Protein AF-A0A2S2NX20-F1 (afdb_monomer)

pLDDT: mean 86.61, std 16.94, range [36.78, 98.12]

Nearest PDB structures (foldseek):
  3sog-assembly1_A-2  TM=3.105E-01  e=3.212E+00  Homo sapiens
  3ok8-assembly1_B  TM=2.498E-01  e=6.728E+00  Mus musculus
  5f4y-assembly1_A  TM=2.126E-01  e=7.883E+00  Homo sapiens

Structure (mmCIF, N/CA/C/O backbone):
data_AF-A0A2S2NX20-F1
#
_entry.id   AF-A0A2S2NX20-F1
#
loop_
_atom_site.group_PDB
_atom_site.id
_atom_site.type_symbol
_atom_site.label_atom_id
_atom_site.label_alt_id
_atom_site.label_comp_id
_atom_site.label_asym_id
_atom_site.label_entity_id
_atom_site.label_seq_id
_atom_site.pdbx_PDB_ins_code
_atom_site.Cartn_x
_atom_site.Cartn_y
_atom_site.Cartn_z
_atom_site.occupancy
_atom_site.B_iso_or_equiv
_atom_site.auth_seq_id
_atom_site.auth_comp_id
_atom_site.auth_asym_id
_atom_site.auth_atom_id
_atom_site.pdbx_PDB_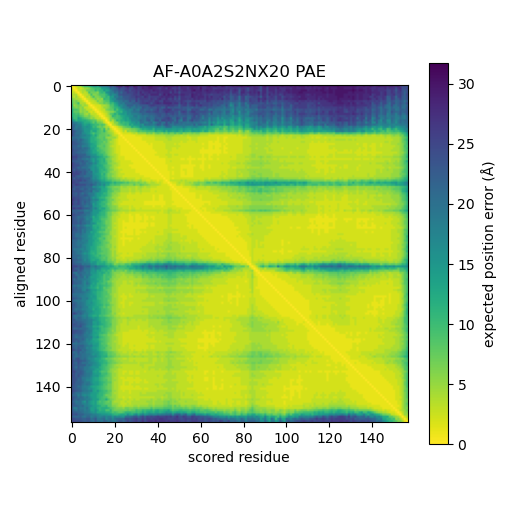model_num
ATOM 1 N N . GLU A 1 1 ? -17.688 37.372 12.657 1.00 46.62 1 GLU A N 1
ATOM 2 C CA . GLU A 1 1 ? -17.391 37.450 11.206 1.00 46.62 1 GLU A CA 1
ATOM 3 C C . GLU A 1 1 ? -16.209 36.582 10.761 1.00 46.62 1 GLU A C 1
ATOM 5 O O . GLU A 1 1 ? -16.458 35.634 10.033 1.00 46.62 1 GLU A O 1
ATOM 10 N N . PHE A 1 2 ? -14.955 36.806 11.189 1.00 36.88 2 PHE A N 1
ATOM 11 C CA . PHE A 1 2 ? -13.828 35.930 10.783 1.00 36.88 2 PHE A CA 1
ATOM 12 C C . PHE A 1 2 ? -13.916 34.506 11.366 1.00 36.88 2 PHE A C 1
ATOM 14 O O . PHE A 1 2 ? -13.691 33.536 10.648 1.00 36.88 2 PHE A O 1
ATOM 21 N N . CYS A 1 3 ? -14.296 34.368 12.643 1.00 36.78 3 CYS A N 1
ATOM 22 C CA . CYS A 1 3 ? -14.488 33.057 13.276 1.00 36.78 3 CYS A CA 1
ATOM 23 C C . CYS A 1 3 ? -15.667 32.287 12.664 1.00 36.78 3 CYS A C 1
ATOM 25 O O . CYS A 1 3 ? -15.536 31.099 12.404 1.00 36.78 3 CYS A O 1
ATOM 27 N N . ASP A 1 4 ? -16.769 32.972 12.340 1.00 42.22 4 ASP A N 1
ATOM 28 C CA . ASP A 1 4 ? -17.925 32.349 11.681 1.00 42.22 4 ASP A CA 1
ATOM 29 C C . ASP A 1 4 ? -17.578 31.879 10.260 1.00 42.22 4 ASP A C 1
ATOM 31 O O . ASP A 1 4 ? -17.997 30.807 9.835 1.00 42.22 4 ASP A O 1
ATOM 35 N N . PHE A 1 5 ? -16.756 32.642 9.532 1.00 40.97 5 PHE A N 1
ATOM 36 C CA . PHE A 1 5 ? -16.256 32.253 8.212 1.00 40.97 5 PHE A CA 1
ATOM 37 C C . PHE A 1 5 ? -15.285 31.063 8.279 1.00 40.97 5 PHE A C 1
ATOM 39 O O . PHE A 1 5 ? -15.385 30.140 7.467 1.00 40.97 5 PHE A O 1
ATOM 46 N N . ALA A 1 6 ? -14.374 31.057 9.257 1.00 39.97 6 ALA A N 1
ATOM 47 C CA . ALA A 1 6 ? -13.449 29.949 9.485 1.00 39.97 6 ALA A CA 1
ATOM 48 C C . ALA A 1 6 ? -14.191 28.661 9.881 1.00 39.97 6 ALA A C 1
ATOM 50 O O . ALA A 1 6 ? -13.868 27.594 9.362 1.00 39.97 6 ALA A O 1
ATOM 51 N N . ASP A 1 7 ? -15.228 28.760 10.716 1.00 40.75 7 ASP A N 1
ATOM 52 C CA . ASP A 1 7 ? -16.059 27.620 11.116 1.00 40.75 7 ASP A CA 1
ATOM 53 C C . ASP A 1 7 ? -16.902 27.066 9.962 1.00 40.75 7 ASP A C 1
ATOM 55 O O . ASP A 1 7 ? -17.052 25.847 9.841 1.00 40.75 7 ASP A O 1
ATOM 59 N N . VAL A 1 8 ? -17.435 27.930 9.091 1.00 54.62 8 VAL A N 1
ATOM 60 C CA . VAL A 1 8 ? -18.184 27.504 7.897 1.00 54.62 8 VAL A CA 1
ATOM 61 C C . VAL A 1 8 ? -17.257 26.793 6.910 1.00 54.62 8 VAL A C 1
ATOM 63 O O . VAL A 1 8 ? -17.546 25.663 6.519 1.00 54.62 8 VAL A O 1
ATOM 66 N N . GLN A 1 9 ? -16.094 27.372 6.587 1.00 54.72 9 GLN A N 1
ATOM 67 C CA . GLN A 1 9 ? -15.138 26.717 5.689 1.00 54.72 9 GLN A CA 1
ATOM 68 C C . GLN A 1 9 ? -14.568 25.422 6.271 1.00 54.72 9 GLN A C 1
ATOM 70 O O . GLN A 1 9 ? -14.374 24.460 5.531 1.00 54.72 9 GLN A O 1
ATOM 75 N N . TYR A 1 10 ? -14.321 25.359 7.582 1.00 50.69 10 TYR A N 1
ATOM 76 C CA . TYR A 1 10 ? -13.845 24.146 8.245 1.00 50.69 10 TYR A CA 1
ATOM 77 C C . TYR A 1 10 ? -14.904 23.035 8.235 1.00 50.69 10 TYR A C 1
ATOM 79 O O . TYR A 1 10 ? -14.580 21.880 7.948 1.00 50.69 10 TYR A O 1
ATOM 87 N N . LYS A 1 11 ? -16.182 23.373 8.462 1.00 51.28 11 LYS A N 1
ATOM 88 C CA . LYS A 1 11 ? -17.306 22.429 8.331 1.00 51.28 11 LYS A CA 1
ATOM 89 C C . LYS A 1 11 ? -17.469 21.923 6.902 1.00 51.28 11 LYS A C 1
ATOM 91 O O . LYS A 1 11 ? -17.642 20.718 6.721 1.00 51.28 11 LYS A O 1
ATOM 96 N N . ASP A 1 12 ? -17.343 22.792 5.904 1.00 52.41 12 ASP A N 1
ATOM 97 C CA . ASP A 1 12 ? -17.393 22.393 4.496 1.00 52.41 12 ASP A CA 1
ATOM 98 C C . ASP A 1 12 ? -16.217 21.468 4.147 1.00 52.41 12 ASP A C 1
ATOM 100 O O . ASP A 1 12 ? -16.419 20.394 3.572 1.00 52.41 12 ASP A O 1
ATOM 104 N N . LEU A 1 13 ? -14.998 21.798 4.590 1.00 50.72 13 LEU A N 1
ATOM 105 C CA . LEU A 1 13 ? -13.806 20.965 4.393 1.00 50.72 13 LEU A CA 1
ATOM 106 C C . LEU A 1 13 ? -13.953 19.578 5.045 1.00 50.72 13 LEU A C 1
ATOM 108 O O . LEU A 1 13 ? -13.601 18.560 4.441 1.00 50.72 13 LEU A O 1
ATOM 112 N N . LEU A 1 14 ? -14.503 19.525 6.262 1.00 52.75 14 LEU A N 1
ATOM 113 C CA . LEU A 1 14 ? -14.795 18.283 6.980 1.00 52.75 14 LEU A CA 1
ATOM 114 C C . LEU A 1 14 ? -15.920 17.477 6.317 1.00 52.75 14 LEU A C 1
ATOM 116 O O . LEU A 1 14 ? -15.832 16.248 6.254 1.00 52.75 14 LEU A O 1
ATOM 120 N N . SER A 1 15 ? -16.947 18.142 5.779 1.00 52.12 15 SER A N 1
ATOM 121 C CA . SER A 1 15 ? -18.037 17.487 5.045 1.00 52.12 15 SER A CA 1
ATOM 122 C C . SER A 1 15 ? -17.520 16.796 3.776 1.00 52.12 15 SER A C 1
ATOM 124 O O . SER A 1 15 ? -17.866 15.646 3.488 1.00 52.12 15 SER A O 1
ATOM 126 N N . HIS A 1 16 ? -16.585 17.440 3.070 1.00 53.06 16 HIS A N 1
ATOM 127 C CA . HIS A 1 16 ? -15.928 16.870 1.901 1.00 53.06 16 HIS A CA 1
ATOM 128 C C . HIS A 1 16 ? -14.900 15.797 2.261 1.00 53.06 16 HIS A C 1
ATOM 130 O O . HIS A 1 16 ? -14.707 14.875 1.470 1.00 53.06 16 HIS A O 1
ATOM 136 N N . SER A 1 17 ? -14.273 15.863 3.441 1.00 50.72 17 SER A N 1
ATOM 137 C CA . SER A 1 17 ? -13.315 14.853 3.910 1.00 50.72 17 SER A CA 1
ATOM 138 C C . SER A 1 17 ? -13.939 13.451 3.927 1.00 50.72 17 SER A C 1
ATOM 140 O O . SER A 1 17 ? -13.373 12.531 3.334 1.00 50.72 17 SER A O 1
ATOM 142 N N . LYS A 1 18 ? -15.159 13.302 4.472 1.00 51.31 18 LYS A N 1
ATOM 143 C CA . LYS A 1 18 ? -15.901 12.022 4.474 1.00 51.31 18 LYS A CA 1
ATOM 144 C C . LYS A 1 18 ? -16.051 11.443 3.062 1.00 51.31 18 LYS A C 1
ATOM 146 O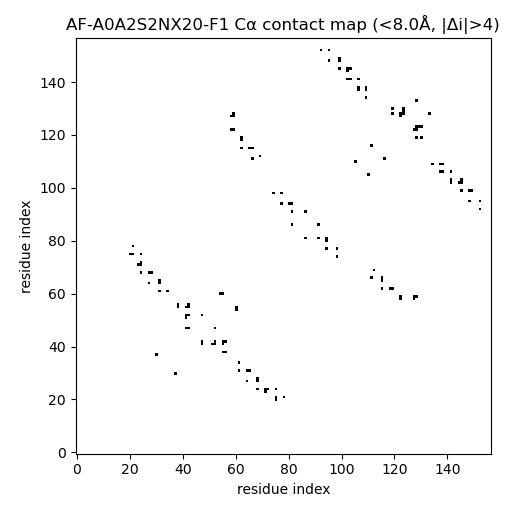 O . LYS A 1 18 ? -15.694 10.297 2.806 1.00 51.31 18 LYS A O 1
ATOM 151 N N . THR A 1 19 ? -16.470 12.278 2.112 1.00 55.94 19 THR A N 1
ATOM 152 C CA . THR A 1 19 ? -16.657 11.883 0.706 1.00 55.94 19 THR A CA 1
ATOM 153 C C . THR A 1 19 ? -15.324 11.567 0.010 1.00 55.94 19 THR A C 1
ATOM 155 O O . THR A 1 19 ? -15.234 10.647 -0.803 1.00 55.94 19 THR A O 1
ATOM 158 N N . ARG A 1 20 ? -14.252 12.293 0.352 1.00 60.03 20 ARG A N 1
ATOM 159 C CA . ARG A 1 20 ? -12.932 12.185 -0.287 1.00 60.03 20 ARG A CA 1
ATOM 160 C C . ARG A 1 20 ? -12.213 10.890 0.084 1.00 60.03 20 ARG A C 1
ATOM 162 O O . ARG A 1 20 ? -11.724 10.211 -0.816 1.00 60.03 20 ARG A O 1
ATOM 169 N N . TRP A 1 21 ? -12.207 10.506 1.361 1.00 63.22 21 TRP A N 1
ATOM 170 C CA . TRP A 1 21 ? -11.589 9.252 1.813 1.00 63.22 21 TRP A CA 1
ATOM 171 C C . TRP A 1 21 ? -12.342 8.018 1.305 1.00 63.22 21 TRP A C 1
ATOM 173 O O . TRP A 1 21 ? -11.712 7.076 0.821 1.00 63.22 21 TRP A O 1
ATOM 183 N N . LEU A 1 22 ? -13.680 8.062 1.317 1.00 68.25 22 LEU A N 1
ATOM 184 C CA . LEU A 1 22 ? -14.524 6.995 0.773 1.00 68.25 22 LEU A CA 1
ATOM 185 C C . LEU A 1 22 ? -14.364 6.825 -0.740 1.00 68.25 22 LEU A C 1
ATOM 187 O O . LEU A 1 22 ? -14.425 5.704 -1.237 1.00 68.25 22 LEU A O 1
ATOM 191 N N . SER A 1 23 ? -14.147 7.919 -1.476 1.00 81.50 23 SER A N 1
ATOM 192 C CA . SER A 1 23 ? -13.947 7.877 -2.931 1.00 81.50 23 SER A CA 1
ATOM 193 C C . SER A 1 23 ? -12.532 7.463 -3.350 1.00 81.50 23 SER A C 1
ATOM 195 O O . SER A 1 23 ? -12.347 6.954 -4.455 1.00 81.50 23 SER A O 1
ATOM 197 N N . LEU A 1 24 ? -11.530 7.638 -2.480 1.00 86.62 24 LEU A N 1
ATOM 198 C CA . LEU A 1 24 ? -10.134 7.373 -2.825 1.00 86.62 24 LEU A CA 1
ATOM 199 C C . LEU A 1 24 ? -9.873 5.882 -3.059 1.00 86.62 24 LEU A C 1
ATOM 201 O O . LEU A 1 24 ? -9.231 5.520 -4.042 1.00 86.62 24 LEU A O 1
ATOM 205 N N . PHE A 1 25 ? -10.393 5.015 -2.188 1.00 90.75 25 PHE A N 1
ATOM 206 C CA . PHE A 1 25 ? -10.2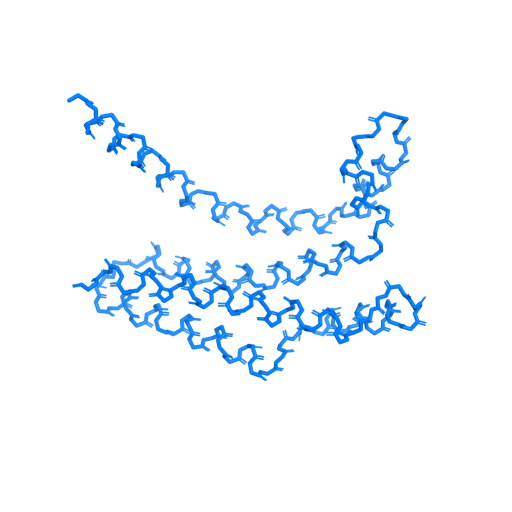57 3.567 -2.350 1.00 90.75 25 PHE A CA 1
ATOM 207 C C . PHE A 1 25 ? -10.820 3.056 -3.696 1.00 90.75 25 PHE A C 1
ATOM 209 O O . PHE A 1 25 ? -10.037 2.501 -4.471 1.00 90.75 25 PHE A O 1
ATOM 216 N N . PRO A 1 26 ? -12.102 3.299 -4.048 1.00 91.50 26 PRO A N 1
ATOM 217 C CA . PRO A 1 26 ? -12.652 2.861 -5.329 1.00 91.50 26 PRO A CA 1
ATOM 218 C C . PRO A 1 26 ? -11.998 3.561 -6.530 1.00 91.50 26 PRO A C 1
ATOM 220 O O . PRO A 1 26 ? -11.890 2.961 -7.600 1.00 91.50 26 PRO A O 1
ATOM 223 N N . ALA A 1 27 ? -11.514 4.801 -6.382 1.00 92.88 27 ALA A N 1
ATOM 224 C CA . ALA A 1 27 ? -10.755 5.468 -7.439 1.00 92.88 27 ALA A CA 1
ATOM 225 C C . ALA A 1 27 ? -9.427 4.750 -7.730 1.00 92.88 27 ALA A C 1
ATOM 227 O O . ALA A 1 27 ? -9.105 4.514 -8.895 1.00 92.88 27 ALA A O 1
ATOM 228 N N . ILE A 1 28 ? -8.678 4.353 -6.695 1.00 94.88 28 ILE A N 1
ATOM 229 C CA . ILE A 1 28 ? -7.428 3.601 -6.867 1.00 94.88 28 ILE A CA 1
ATOM 230 C C . ILE A 1 28 ? -7.694 2.196 -7.410 1.00 94.88 28 ILE A C 1
ATOM 232 O O . ILE A 1 28 ? -6.985 1.773 -8.322 1.00 94.88 28 ILE A O 1
ATOM 236 N N . GLU A 1 29 ? -8.723 1.493 -6.926 1.00 95.31 29 GLU A N 1
ATOM 237 C CA . GLU A 1 29 ? -9.125 0.198 -7.500 1.00 9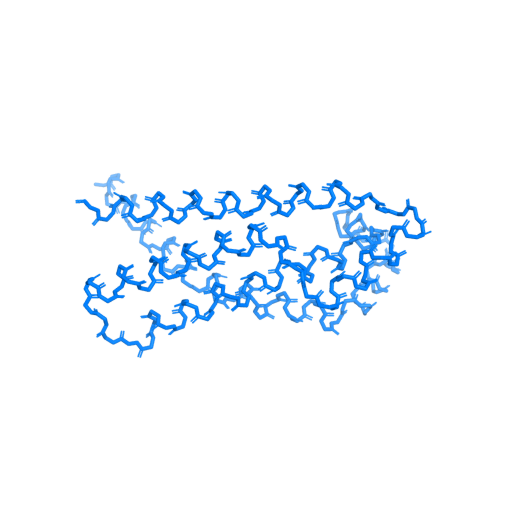5.31 29 GLU A CA 1
ATOM 238 C C . GLU A 1 29 ? -9.407 0.323 -9.000 1.00 95.31 29 GLU A C 1
ATOM 240 O O . GLU A 1 29 ? -8.910 -0.470 -9.805 1.00 95.31 29 GLU A O 1
ATOM 245 N N . ARG A 1 30 ? -10.132 1.377 -9.398 1.00 96.38 30 ARG A N 1
ATOM 246 C CA . ARG A 1 30 ? -10.399 1.657 -10.807 1.00 96.38 30 ARG A CA 1
ATOM 247 C C . ARG A 1 30 ? -9.109 1.916 -11.576 1.00 96.38 30 ARG A C 1
ATOM 249 O O . ARG A 1 30 ? -8.914 1.275 -12.603 1.00 96.38 30 ARG A O 1
ATOM 256 N N . ILE A 1 31 ? -8.223 2.790 -11.092 1.00 96.44 31 ILE A N 1
ATOM 257 C CA . ILE A 1 31 ? -6.935 3.077 -11.751 1.00 96.44 31 ILE A CA 1
ATOM 258 C C . ILE A 1 31 ? -6.130 1.790 -11.953 1.00 96.44 31 ILE A C 1
ATOM 260 O O . ILE A 1 31 ? -5.627 1.568 -13.051 1.00 96.44 31 ILE A O 1
ATOM 264 N N . ILE A 1 32 ? -6.050 0.923 -10.939 1.00 97.50 32 ILE A N 1
ATOM 265 C CA . ILE A 1 32 ? -5.350 -0.366 -11.032 1.00 97.50 32 ILE A CA 1
ATOM 266 C C . ILE A 1 32 ? -5.990 -1.256 -12.105 1.00 97.50 32 ILE A C 1
ATOM 268 O O . ILE A 1 32 ? -5.268 -1.837 -12.914 1.00 97.50 32 ILE A O 1
ATOM 272 N N . SER A 1 33 ? -7.325 -1.334 -12.158 1.00 97.44 33 SER A N 1
ATOM 273 C CA . SER A 1 33 ? -8.041 -2.195 -13.116 1.00 97.44 33 SER A CA 1
ATOM 274 C C . SER A 1 33 ? -7.798 -1.828 -14.585 1.00 97.44 33 SER A C 1
ATOM 276 O O . SER A 1 33 ? -7.786 -2.707 -15.442 1.00 97.44 33 SER A O 1
ATOM 278 N N . ILE A 1 34 ? -7.558 -0.544 -14.876 1.00 97.00 34 ILE A N 1
ATOM 279 C CA . ILE A 1 34 ? -7.287 -0.042 -16.233 1.00 97.00 34 ILE A CA 1
ATOM 280 C C . ILE A 1 34 ? -5.842 0.444 -16.408 1.00 97.00 34 ILE A C 1
ATOM 282 O O . ILE A 1 34 ? -5.549 1.146 -17.376 1.00 97.00 34 ILE A O 1
ATOM 286 N N . PHE A 1 35 ? -4.929 0.076 -15.501 1.00 97.12 35 PHE A N 1
ATOM 287 C CA . PHE A 1 35 ? -3.583 0.653 -15.429 1.00 97.12 35 PHE A CA 1
ATOM 288 C C . PHE A 1 35 ? -2.819 0.545 -16.753 1.00 97.12 35 PHE A C 1
ATOM 290 O O . PHE A 1 35 ? -2.291 1.540 -17.239 1.00 97.12 35 PHE A O 1
ATOM 297 N N . ASN A 1 36 ? -2.820 -0.635 -17.382 1.00 95.94 36 ASN A N 1
ATOM 298 C CA . ASN A 1 36 ? -2.132 -0.851 -18.660 1.00 95.94 36 ASN A CA 1
ATOM 299 C C . ASN A 1 36 ? -2.736 -0.018 -19.800 1.00 95.94 36 ASN A C 1
ATOM 301 O O . ASN A 1 36 ? -2.004 0.474 -20.660 1.00 95.94 36 ASN A O 1
ATOM 305 N N . GLY A 1 37 ? -4.059 0.173 -19.789 1.00 95.88 37 GLY A N 1
ATOM 306 C CA . GLY A 1 37 ? -4.751 1.037 -20.744 1.00 95.88 37 GLY A CA 1
ATOM 307 C C . GLY A 1 37 ? -4.371 2.503 -20.553 1.00 95.88 37 GLY A C 1
ATOM 308 O O . GLY A 1 37 ? -4.049 3.179 -21.526 1.00 95.88 37 GLY A O 1
ATOM 309 N N . LEU A 1 38 ? -4.320 2.974 -19.302 1.00 96.12 38 LEU A N 1
ATOM 310 C CA . LEU A 1 38 ? -3.872 4.330 -18.979 1.00 96.12 38 LEU A CA 1
ATOM 311 C C . LEU A 1 38 ? -2.397 4.543 -19.350 1.00 96.12 38 LEU A C 1
ATOM 313 O O . LEU A 1 38 ? -2.096 5.528 -20.017 1.00 96.12 38 LEU A O 1
ATOM 317 N N . LYS A 1 39 ? -1.501 3.607 -18.996 1.00 97.06 39 LYS A N 1
ATOM 318 C CA . LYS A 1 39 ? -0.074 3.645 -19.370 1.00 97.06 39 LYS A CA 1
ATOM 319 C C . LYS A 1 39 ? 0.077 3.768 -20.885 1.00 97.06 39 LYS A C 1
ATOM 321 O O . LYS A 1 39 ? 0.710 4.704 -21.360 1.00 97.06 39 LYS A O 1
ATOM 326 N N . SER A 1 40 ? -0.571 2.885 -21.643 1.00 97.06 40 SER A N 1
ATOM 327 C CA . SER A 1 40 ? -0.504 2.894 -23.111 1.00 97.06 40 SER A CA 1
ATOM 328 C C . SER A 1 40 ? -1.062 4.187 -23.706 1.00 97.06 40 SER A C 1
ATOM 330 O O . SER A 1 40 ? -0.436 4.790 -24.575 1.00 97.06 40 SER A O 1
ATOM 332 N N . TYR A 1 41 ? -2.216 4.646 -23.211 1.00 96.62 41 TYR A N 1
ATOM 333 C CA . TYR A 1 41 ? -2.841 5.880 -23.672 1.00 96.62 41 TYR A CA 1
ATOM 334 C C . TYR A 1 41 ? -1.925 7.079 -23.438 1.00 96.62 41 TYR A C 1
ATOM 336 O O . TYR A 1 41 ? -1.540 7.734 -24.401 1.00 96.62 41 TYR A O 1
ATOM 344 N N . PHE A 1 42 ? -1.526 7.342 -22.192 1.00 95.88 42 PHE A N 1
ATOM 345 C CA . PHE A 1 42 ? -0.755 8.537 -21.857 1.00 95.88 42 PHE A CA 1
ATOM 346 C C . PHE A 1 42 ? 0.627 8.544 -22.511 1.00 95.88 42 PHE A C 1
ATOM 348 O O . PHE A 1 42 ? 1.028 9.582 -23.028 1.00 95.88 42 PHE A O 1
ATOM 355 N N . LEU A 1 43 ? 1.317 7.402 -22.589 1.00 95.50 43 LEU A N 1
ATOM 356 C CA . LEU A 1 43 ? 2.624 7.332 -23.252 1.00 95.50 43 LEU A CA 1
ATOM 357 C C . LEU A 1 43 ? 2.542 7.458 -24.784 1.00 95.50 43 LEU A C 1
ATOM 359 O O . LEU A 1 43 ? 3.534 7.819 -25.408 1.00 95.50 43 LEU A O 1
ATOM 363 N N . SER A 1 44 ? 1.374 7.217 -25.392 1.00 96.38 44 SER A N 1
ATOM 364 C CA . SER A 1 44 ? 1.156 7.438 -26.832 1.00 96.38 44 SER A CA 1
ATOM 365 C C . SER A 1 44 ? 0.862 8.896 -27.207 1.00 96.38 44 SER A C 1
ATOM 367 O O . SER A 1 44 ? 0.919 9.251 -28.383 1.00 96.38 44 SER A O 1
ATOM 369 N N . GLN A 1 45 ? 0.512 9.750 -26.238 1.00 94.00 45 GLN A N 1
ATOM 370 C CA . GLN A 1 45 ? 0.137 11.136 -26.515 1.00 94.00 45 GLN A CA 1
ATOM 371 C C . GLN A 1 45 ? 1.374 12.024 -26.682 1.00 94.00 45 GLN A C 1
ATOM 373 O O . GLN A 1 45 ? 2.201 12.125 -25.777 1.00 94.00 45 GLN A O 1
ATOM 378 N N . ASN A 1 46 ? 1.430 12.782 -27.781 1.00 91.38 46 ASN A N 1
ATOM 379 C CA . ASN A 1 46 ? 2.493 13.770 -28.019 1.00 91.38 46 ASN A CA 1
ATOM 380 C C . ASN A 1 46 ? 2.563 14.845 -26.917 1.00 91.38 46 ASN A C 1
ATOM 382 O O . ASN A 1 46 ? 3.646 15.298 -26.562 1.00 91.38 46 ASN A O 1
ATOM 386 N N . ASN A 1 47 ? 1.410 15.214 -26.346 1.00 93.06 47 ASN A N 1
ATOM 387 C CA . ASN A 1 47 ? 1.279 16.253 -25.320 1.00 93.06 47 ASN A CA 1
ATOM 388 C C . ASN A 1 47 ? 0.876 15.668 -23.954 1.00 93.06 47 ASN A C 1
ATOM 390 O O . ASN A 1 47 ? 0.030 16.229 -23.255 1.00 93.06 47 ASN A O 1
ATOM 394 N N . CYS A 1 48 ? 1.432 14.512 -23.573 1.00 94.12 48 CYS A N 1
ATOM 395 C CA . CYS A 1 48 ? 1.192 13.944 -22.247 1.00 94.12 48 CYS A CA 1
ATOM 396 C C . CYS A 1 48 ? 1.697 14.892 -21.141 1.00 94.12 48 CYS A C 1
ATOM 398 O O . CYS A 1 48 ? 2.858 15.307 -21.189 1.00 94.12 48 CYS A O 1
ATOM 400 N N . PRO A 1 49 ? 0.894 15.189 -20.099 1.00 95.56 49 PRO A N 1
ATOM 401 C CA . PRO A 1 49 ? 1.375 15.928 -18.938 1.00 95.56 49 PRO A CA 1
ATOM 402 C C . PRO A 1 49 ? 2.607 15.260 -18.314 1.00 95.56 49 PRO A C 1
ATOM 404 O O . PRO A 1 49 ? 2.584 14.059 -18.038 1.00 95.56 49 PRO A O 1
ATOM 407 N N . ASN A 1 50 ? 3.657 16.041 -18.036 1.00 94.81 50 ASN A N 1
ATOM 408 C CA . ASN A 1 50 ? 4.942 15.520 -17.545 1.00 94.81 50 ASN A CA 1
ATOM 409 C C . ASN A 1 50 ? 4.802 14.649 -16.292 1.00 94.81 50 ASN A C 1
ATOM 411 O O . ASN A 1 50 ? 5.429 13.600 -16.203 1.00 94.81 50 ASN A O 1
ATOM 415 N N . ALA A 1 51 ? 3.945 15.041 -15.345 1.00 95.31 51 ALA A N 1
ATOM 416 C CA . ALA A 1 51 ? 3.718 14.264 -14.128 1.00 95.31 51 ALA A CA 1
ATOM 417 C C . ALA A 1 51 ? 3.162 12.859 -14.423 1.00 95.31 51 ALA A C 1
ATOM 419 O O . ALA A 1 51 ? 3.603 11.884 -13.823 1.00 95.31 51 ALA A O 1
ATOM 420 N N . LEU A 1 52 ? 2.226 12.747 -15.373 1.00 95.12 52 LEU A N 1
ATOM 421 C CA . LEU A 1 52 ? 1.656 11.461 -15.780 1.00 95.12 52 LEU A CA 1
ATOM 422 C C . LEU A 1 52 ? 2.6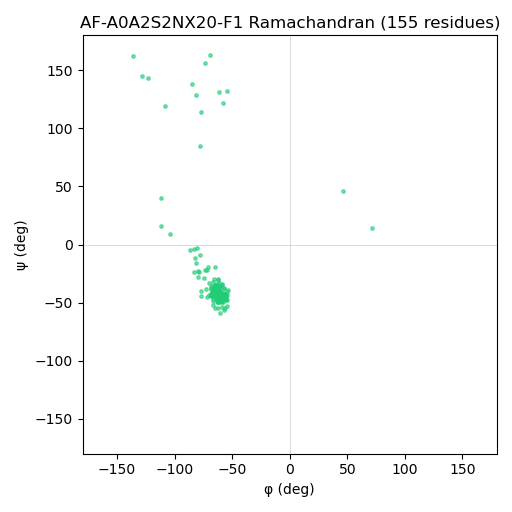57 10.641 -16.587 1.00 95.12 52 LEU A C 1
ATOM 424 O O . LEU A 1 52 ? 2.746 9.435 -16.387 1.00 95.12 52 LEU A O 1
ATOM 428 N N . LYS A 1 53 ? 3.443 11.295 -17.447 1.00 95.75 53 LYS A N 1
ATOM 429 C CA . LYS A 1 53 ? 4.509 10.638 -18.203 1.00 95.75 53 LYS A CA 1
ATOM 430 C C . LYS A 1 53 ? 5.529 9.990 -17.260 1.00 95.75 53 LYS A C 1
ATOM 432 O O . LYS A 1 53 ? 5.706 8.780 -17.317 1.00 95.75 53 LYS A O 1
ATOM 437 N N . ILE A 1 54 ? 6.073 10.762 -16.314 1.00 96.75 54 ILE A N 1
ATOM 438 C CA . ILE A 1 54 ? 7.005 10.273 -15.282 1.00 96.75 54 ILE A CA 1
ATOM 439 C C . ILE A 1 54 ? 6.380 9.133 -14.471 1.00 96.75 54 ILE A C 1
ATOM 441 O O . ILE A 1 54 ? 7.038 8.137 -14.179 1.00 96.75 54 ILE A O 1
ATOM 445 N N . PHE A 1 55 ? 5.103 9.263 -14.104 1.00 96.44 55 PHE A N 1
ATOM 446 C CA . PHE A 1 55 ? 4.399 8.229 -13.355 1.00 96.44 55 PHE A CA 1
ATOM 447 C C . PHE A 1 55 ? 4.279 6.916 -14.142 1.00 96.44 55 PHE A C 1
ATOM 449 O O . PHE A 1 55 ? 4.578 5.859 -13.600 1.00 96.44 55 PHE A O 1
ATOM 456 N N . PHE A 1 56 ? 3.866 6.961 -15.411 1.00 96.38 56 PHE A N 1
ATOM 457 C CA . PHE A 1 56 ? 3.647 5.759 -16.222 1.00 96.38 56 PHE A CA 1
ATOM 458 C C . PHE A 1 56 ? 4.934 5.138 -16.785 1.00 96.38 56 PHE A C 1
ATOM 460 O O . PHE A 1 56 ? 4.947 3.935 -17.054 1.00 96.38 56 PHE A O 1
ATOM 467 N N . GLU A 1 57 ? 6.009 5.917 -16.933 1.00 96.12 57 GLU A N 1
ATOM 468 C CA . GLU A 1 57 ? 7.356 5.422 -17.264 1.00 96.12 57 GLU A CA 1
ATOM 469 C C . GLU A 1 57 ? 8.028 4.717 -16.075 1.00 96.12 57 GLU A C 1
ATOM 471 O O . GLU A 1 57 ? 8.915 3.890 -16.265 1.00 96.12 57 GLU A O 1
ATOM 476 N N . ASN A 1 58 ? 7.602 4.999 -14.842 1.00 95.69 58 ASN A N 1
ATOM 477 C CA . ASN A 1 58 ? 8.147 4.350 -13.657 1.00 95.69 58 ASN A CA 1
ATOM 478 C C . ASN A 1 58 ? 7.582 2.929 -13.486 1.00 95.69 58 ASN A C 1
ATOM 480 O O . ASN A 1 58 ? 6.412 2.736 -13.153 1.00 95.69 58 ASN A O 1
ATOM 484 N N . GLU A 1 59 ? 8.442 1.920 -13.617 1.00 93.88 59 GLU A N 1
ATOM 485 C CA . GLU A 1 59 ? 8.061 0.506 -13.490 1.00 93.88 59 GLU A CA 1
ATOM 486 C C . GLU A 1 59 ? 7.588 0.106 -12.078 1.00 93.88 59 GLU A C 1
ATOM 488 O O . GLU A 1 59 ? 6.843 -0.860 -11.912 1.00 93.88 59 GLU A O 1
ATOM 493 N N . SER A 1 60 ? 7.919 0.896 -11.051 1.00 96.31 60 SER A N 1
ATOM 494 C CA . SER A 1 60 ? 7.406 0.708 -9.685 1.00 96.31 60 SER A CA 1
ATOM 495 C C . SER A 1 60 ? 6.055 1.391 -9.422 1.00 96.31 60 SER A C 1
ATOM 497 O O . SER A 1 60 ? 5.476 1.218 -8.350 1.00 96.31 60 SER A O 1
ATOM 499 N N . ALA A 1 61 ? 5.498 2.153 -10.368 1.00 97.06 61 ALA A N 1
ATOM 500 C CA . ALA A 1 61 ? 4.262 2.907 -10.138 1.00 97.06 61 ALA A CA 1
ATOM 501 C C . ALA A 1 61 ? 3.069 2.009 -9.771 1.00 97.06 61 ALA A C 1
ATOM 503 O O . ALA A 1 61 ? 2.321 2.302 -8.834 1.00 97.06 61 ALA A O 1
ATOM 504 N N . LEU A 1 62 ? 2.919 0.874 -10.462 1.00 97.38 62 LEU A N 1
ATOM 505 C CA . LEU A 1 62 ? 1.866 -0.095 -10.157 1.00 97.38 62 LEU A CA 1
ATOM 506 C C . LEU A 1 62 ? 2.073 -0.755 -8.786 1.00 97.38 62 LEU A C 1
ATOM 508 O O . LEU A 1 62 ? 1.096 -0.991 -8.074 1.00 97.38 62 LEU A O 1
ATOM 512 N N . LEU A 1 63 ? 3.329 -1.014 -8.402 1.00 97.88 63 LEU A N 1
ATOM 513 C CA . LEU A 1 63 ? 3.680 -1.536 -7.079 1.00 97.88 63 LEU A CA 1
ATOM 514 C C . LEU A 1 63 ? 3.172 -0.591 -5.980 1.00 97.88 63 LEU A C 1
ATOM 516 O O . LEU A 1 63 ? 2.465 -1.029 -5.071 1.00 97.88 63 LEU A O 1
ATOM 520 N N . TRP A 1 64 ? 3.452 0.709 -6.102 1.00 97.38 64 TRP A N 1
ATOM 521 C CA . TRP A 1 64 ? 3.003 1.712 -5.133 1.00 97.38 64 TRP A CA 1
ATOM 522 C C . TRP A 1 64 ? 1.481 1.845 -5.068 1.00 97.38 64 TRP A C 1
ATOM 524 O O . TRP A 1 64 ? 0.922 1.914 -3.971 1.00 97.38 64 TRP A O 1
ATOM 534 N N . LEU A 1 65 ? 0.791 1.817 -6.214 1.00 97.00 65 LEU A N 1
ATOM 535 C CA . LEU A 1 65 ? -0.675 1.825 -6.238 1.00 97.00 65 LEU A CA 1
ATOM 536 C C . LEU A 1 65 ? -1.265 0.600 -5.537 1.00 97.00 65 LEU A C 1
ATOM 538 O O . LEU A 1 65 ? -2.206 0.741 -4.758 1.00 97.00 65 LEU A O 1
ATOM 542 N N . LYS A 1 66 ? -0.716 -0.596 -5.782 1.00 97.50 66 LYS A N 1
ATOM 543 C CA . LYS A 1 66 ? -1.187 -1.837 -5.149 1.00 97.50 66 LYS A CA 1
ATOM 544 C C . LYS A 1 66 ? -0.925 -1.851 -3.650 1.00 97.50 66 LYS A C 1
ATOM 546 O O . LYS A 1 66 ? -1.824 -2.214 -2.888 1.00 97.50 66 LYS A O 1
ATOM 551 N N . PHE A 1 67 ? 0.252 -1.393 -3.219 1.00 97.19 67 PHE A N 1
ATOM 552 C CA . PHE A 1 67 ? 0.537 -1.197 -1.802 1.00 97.19 67 PHE A CA 1
ATOM 553 C C . PHE A 1 67 ? -0.495 -0.262 -1.167 1.00 97.19 67 PHE A C 1
ATOM 555 O O . PHE A 1 67 ? -1.191 -0.674 -0.238 1.00 97.19 67 PHE A O 1
ATOM 562 N N . LEU A 1 68 ? -0.685 0.939 -1.719 1.00 95.31 68 LEU A N 1
ATOM 563 C CA . LEU A 1 68 ? -1.636 1.919 -1.194 1.00 95.31 68 LEU A CA 1
ATOM 564 C C . LEU A 1 68 ? -3.077 1.386 -1.180 1.00 95.31 68 LEU A C 1
ATOM 566 O O . LEU A 1 68 ? -3.773 1.522 -0.175 1.00 95.31 68 LEU A O 1
ATOM 570 N N . CYS A 1 69 ? -3.510 0.720 -2.251 1.00 95.56 69 CYS A N 1
ATOM 571 C CA . CYS A 1 69 ? -4.827 0.092 -2.345 1.00 95.56 69 CYS A CA 1
ATOM 572 C C . CYS A 1 69 ? -5.058 -0.920 -1.212 1.00 95.56 69 CYS A C 1
ATOM 574 O O . CYS A 1 69 ? -6.114 -0.908 -0.577 1.00 95.56 69 CYS A O 1
ATOM 576 N N . SER A 1 70 ? -4.053 -1.743 -0.890 1.00 95.44 70 SER A N 1
ATOM 577 C CA . SER A 1 70 ? -4.148 -2.718 0.203 1.00 95.44 70 SER A CA 1
ATOM 578 C C . SER A 1 70 ? -4.332 -2.060 1.579 1.00 95.44 70 SER A C 1
ATOM 580 O O . SER A 1 70 ? -5.070 -2.582 2.421 1.00 95.44 70 SER A O 1
ATOM 582 N N . GLN A 1 71 ? -3.731 -0.886 1.798 1.00 94.12 71 GLN A N 1
ATOM 583 C CA . GLN A 1 71 ? -3.883 -0.137 3.048 1.00 94.12 71 GLN A CA 1
ATOM 584 C C . GLN A 1 71 ? -5.228 0.576 3.119 1.00 94.12 71 GLN A C 1
ATOM 586 O O . GLN A 1 71 ? -5.933 0.474 4.126 1.00 94.12 71 GLN A O 1
ATOM 591 N N . LEU A 1 72 ? -5.636 1.213 2.021 1.00 93.25 72 LEU A N 1
ATOM 592 C CA . LEU A 1 72 ? -6.942 1.851 1.908 1.00 93.25 72 LEU A CA 1
ATOM 593 C C . LEU A 1 72 ? -8.084 0.853 2.078 1.00 93.25 72 LEU A C 1
ATOM 595 O O . LEU A 1 72 ? -9.072 1.191 2.716 1.00 93.25 72 LEU A O 1
ATOM 599 N N . LYS A 1 73 ? -7.944 -0.388 1.596 1.00 93.75 73 LYS A N 1
ATOM 600 C CA . LYS A 1 73 ? -8.935 -1.447 1.832 1.00 93.75 73 LYS A CA 1
ATOM 601 C C . LYS A 1 73 ? -9.164 -1.682 3.325 1.00 93.75 73 LYS A C 1
ATOM 603 O O . LYS A 1 73 ? -10.306 -1.812 3.762 1.00 93.75 73 LYS A O 1
ATOM 608 N N . THR A 1 74 ? -8.085 -1.724 4.111 1.00 93.62 74 THR A N 1
ATOM 609 C CA . THR A 1 74 ? -8.178 -1.851 5.569 1.00 93.62 74 THR A CA 1
ATOM 610 C C . THR A 1 74 ? -8.849 -0.626 6.170 1.00 93.62 74 THR A C 1
ATOM 612 O O . THR A 1 74 ? -9.884 -0.788 6.804 1.00 93.62 74 THR A O 1
ATOM 615 N N . ILE A 1 75 ? -8.354 0.583 5.902 1.00 91.62 75 ILE A N 1
ATOM 616 C CA . ILE A 1 75 ? -8.919 1.823 6.464 1.00 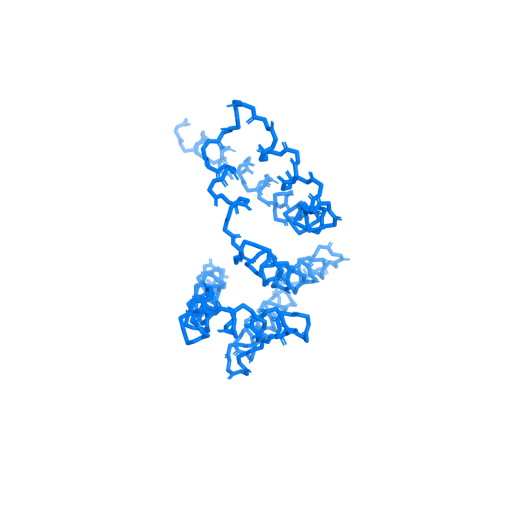91.62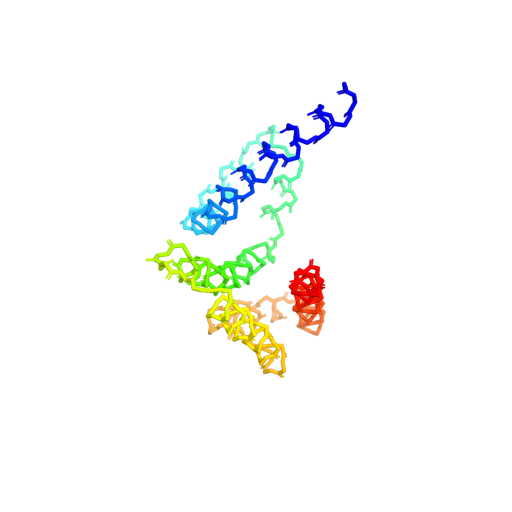 75 ILE A CA 1
ATOM 617 C C . ILE A 1 75 ? -10.408 1.968 6.108 1.00 91.62 75 ILE A C 1
ATOM 619 O O . ILE A 1 75 ? -11.240 2.195 6.981 1.00 91.62 75 ILE A O 1
ATOM 623 N N . ASN A 1 76 ? -10.775 1.734 4.847 1.00 91.00 76 ASN A N 1
ATOM 624 C CA . ASN A 1 76 ? -12.152 1.815 4.365 1.00 91.00 76 ASN A CA 1
ATOM 625 C C . ASN A 1 76 ? -13.084 0.812 5.064 1.00 91.00 76 ASN A C 1
ATOM 627 O O . ASN A 1 76 ? -14.251 1.116 5.295 1.00 91.00 76 ASN A O 1
ATOM 631 N N . SER A 1 77 ? -12.587 -0.374 5.438 1.00 91.88 77 SER A N 1
ATOM 632 C CA . SER A 1 77 ? -13.390 -1.330 6.212 1.00 91.88 77 SER A CA 1
ATOM 633 C C . SER A 1 77 ? -13.740 -0.804 7.608 1.00 91.88 77 SER A C 1
ATOM 635 O O . SER A 1 77 ? -14.850 -1.043 8.074 1.00 91.88 77 SER A O 1
ATOM 637 N N . TYR A 1 78 ? -12.845 -0.038 8.242 1.00 92.00 78 TYR A N 1
ATOM 638 C CA . TYR A 1 78 ? -13.103 0.596 9.538 1.00 92.00 78 TYR A CA 1
ATOM 639 C C . TYR A 1 78 ? -13.998 1.828 9.399 1.00 92.00 78 TYR A C 1
ATOM 641 O O . TYR A 1 78 ? -14.932 1.967 10.180 1.00 92.00 78 TYR A O 1
ATOM 649 N N . ILE A 1 79 ? -13.804 2.657 8.365 1.00 87.94 79 ILE A N 1
ATOM 650 C CA . ILE A 1 79 ? -14.719 3.774 8.066 1.00 87.94 79 ILE A CA 1
ATOM 651 C C . ILE A 1 79 ? -16.154 3.252 7.918 1.00 87.94 79 ILE A C 1
ATOM 653 O O . ILE A 1 79 ? -17.063 3.751 8.573 1.00 87.94 79 ILE A O 1
ATOM 657 N N . LYS A 1 80 ? -16.354 2.173 7.150 1.00 87.00 80 LYS A N 1
ATOM 658 C CA . LYS A 1 80 ? -17.676 1.546 6.996 1.00 87.00 80 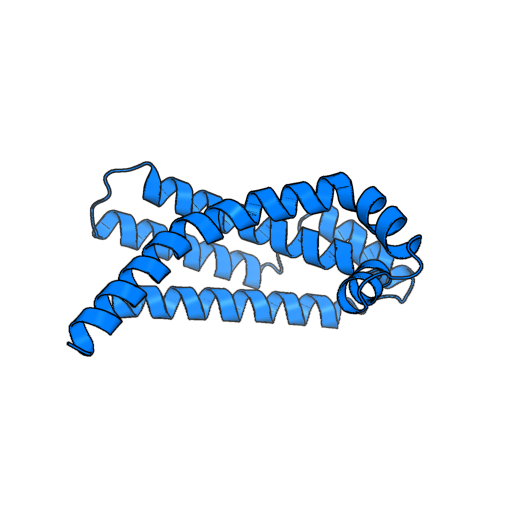LYS A CA 1
ATOM 659 C C . LYS A 1 80 ? -18.255 1.022 8.312 1.00 87.00 80 LYS A C 1
ATOM 661 O O . LYS A 1 80 ? -19.459 1.148 8.521 1.00 87.00 80 LYS A O 1
ATOM 666 N N . LYS A 1 81 ? -17.434 0.448 9.204 1.00 88.75 81 LYS A N 1
ATOM 667 C CA . LYS A 1 81 ? -17.892 0.048 10.549 1.00 88.75 81 LYS A CA 1
ATOM 668 C C . LYS A 1 81 ? -18.424 1.259 11.316 1.00 88.75 81 LYS A C 1
ATOM 670 O O . LYS A 1 81 ? -19.540 1.192 11.817 1.00 88.75 81 LYS A O 1
ATOM 675 N N . VAL A 1 82 ? -17.669 2.360 11.318 1.00 86.75 82 VAL A N 1
ATOM 676 C CA . VAL A 1 82 ? -18.047 3.612 11.992 1.00 86.75 82 VAL A CA 1
ATOM 677 C C . VAL A 1 82 ? -19.330 4.215 11.417 1.00 86.75 82 VAL A C 1
ATOM 679 O O . VAL A 1 82 ? -20.179 4.681 12.167 1.00 86.75 82 VAL A O 1
ATOM 682 N N . GLU A 1 83 ? -19.507 4.187 10.096 1.00 82.94 83 GLU A N 1
ATOM 683 C CA . GLU A 1 83 ? -20.669 4.798 9.435 1.00 82.94 83 GLU A CA 1
ATOM 684 C C . GLU A 1 83 ? -21.945 3.950 9.499 1.00 82.94 83 GLU A C 1
ATOM 686 O O . GLU A 1 83 ? -23.049 4.490 9.451 1.00 82.94 83 GLU A O 1
ATOM 691 N N . SER A 1 84 ? -21.819 2.624 9.585 1.00 76.50 84 SER A N 1
ATOM 692 C CA . SER A 1 84 ? -22.968 1.707 9.530 1.00 76.50 84 SER A CA 1
ATOM 693 C C . SER A 1 84 ? -23.711 1.536 10.859 1.00 76.50 84 SER A C 1
ATOM 695 O O . SER A 1 84 ? -24.798 0.956 10.876 1.00 76.50 84 SER A O 1
ATOM 697 N N . GLN A 1 85 ? -23.149 2.020 11.969 1.00 72.75 85 GLN A N 1
ATOM 698 C CA . GLN A 1 85 ? -23.646 1.750 13.318 1.00 72.75 85 GLN A CA 1
ATOM 699 C C . GLN A 1 85 ? -23.964 3.050 14.068 1.00 72.75 85 GLN A C 1
ATOM 701 O O . GLN A 1 85 ? -23.264 4.053 13.948 1.00 72.75 85 GLN A O 1
ATOM 706 N N . LYS A 1 86 ? -25.026 3.035 14.883 1.00 79.81 86 LYS A N 1
ATOM 707 C CA . LYS A 1 86 ? -25.246 4.071 15.902 1.00 79.81 86 LYS A CA 1
ATOM 708 C C . LYS A 1 86 ? -24.321 3.772 17.078 1.00 79.81 86 LYS A C 1
ATOM 710 O O . LYS A 1 86 ? -24.724 3.083 18.005 1.00 79.81 86 LYS A O 1
ATOM 715 N N . LEU A 1 87 ? -23.086 4.243 16.981 1.00 83.44 87 LEU A N 1
ATOM 716 C CA . LEU A 1 87 ? -22.046 3.984 17.970 1.00 83.44 87 LEU A CA 1
ATOM 717 C C . LEU A 1 87 ? -22.116 4.980 19.126 1.00 83.44 87 LEU A C 1
ATOM 719 O O . LEU A 1 87 ? -22.265 6.188 18.920 1.00 83.44 87 LEU A O 1
ATOM 723 N N . SER A 1 88 ? -21.944 4.474 20.340 1.00 88.31 88 SER A N 1
ATOM 724 C CA . SER A 1 88 ? -21.518 5.273 21.484 1.00 88.31 88 SER A CA 1
ATOM 725 C C . SER A 1 88 ? -20.061 5.726 21.319 1.00 88.31 88 SER A C 1
ATOM 727 O O . SER A 1 88 ? -19.291 5.162 20.538 1.00 88.31 88 SER A O 1
ATOM 729 N N . ALA A 1 89 ? -19.652 6.735 22.093 1.00 84.94 89 ALA A N 1
ATOM 730 C CA . ALA A 1 89 ? -18.264 7.202 22.097 1.00 84.94 89 ALA A CA 1
ATOM 731 C C . ALA A 1 89 ? -17.272 6.089 22.491 1.00 84.94 89 ALA A C 1
ATOM 733 O O . ALA A 1 89 ? -16.180 6.018 21.936 1.00 84.94 89 ALA A O 1
ATOM 734 N N . ILE A 1 90 ? -17.675 5.192 23.398 1.00 86.69 90 ILE A N 1
ATOM 735 C CA . ILE A 1 90 ? -16.850 4.066 23.857 1.00 86.69 90 ILE A CA 1
ATOM 736 C C . ILE A 1 90 ? -16.630 3.065 22.717 1.00 86.69 90 ILE A C 1
ATOM 738 O O . ILE A 1 90 ? -15.500 2.663 22.460 1.00 86.69 90 ILE A O 1
ATOM 742 N N . GLU A 1 91 ? -17.684 2.695 21.988 1.00 88.44 91 GLU A N 1
ATOM 743 C CA . GLU A 1 91 ? -17.557 1.771 20.852 1.00 88.44 91 GLU A CA 1
ATOM 744 C C . GLU A 1 91 ? -16.715 2.374 19.720 1.00 88.44 91 GLU A C 1
ATOM 746 O O . GLU A 1 91 ? -15.939 1.665 19.081 1.00 88.44 91 GLU A O 1
ATOM 751 N N . LEU A 1 92 ? -16.813 3.690 19.498 1.00 88.38 92 LEU A N 1
ATOM 752 C CA . LEU A 1 92 ? -15.949 4.387 18.548 1.00 88.38 92 LEU A CA 1
ATOM 753 C C . LEU A 1 92 ? -14.472 4.329 18.967 1.00 88.38 92 LEU A C 1
ATOM 755 O O . LEU A 1 92 ? -13.621 4.074 18.115 1.00 88.38 92 LEU A O 1
ATOM 759 N N . MET A 1 93 ? -14.167 4.539 20.254 1.00 87.81 93 MET A N 1
ATOM 760 C CA . MET A 1 93 ? -12.801 4.419 20.779 1.00 87.81 93 MET A CA 1
ATOM 761 C C . MET A 1 93 ? -12.242 3.011 20.558 1.00 87.81 93 MET A C 1
ATOM 763 O O . MET A 1 93 ? -11.147 2.885 20.020 1.00 87.81 93 MET A O 1
ATOM 767 N N . ILE A 1 94 ? -13.023 1.965 20.847 1.00 91.50 94 ILE A N 1
ATOM 768 C CA . ILE A 1 94 ? -12.613 0.568 20.618 1.00 91.50 94 ILE A CA 1
ATOM 769 C C . ILE A 1 94 ? -12.299 0.320 19.135 1.00 91.50 94 ILE A C 1
ATOM 771 O O . ILE A 1 94 ? -11.263 -0.246 18.800 1.00 91.50 94 ILE A O 1
ATOM 775 N N . ILE A 1 95 ? -13.145 0.795 18.212 1.00 91.81 95 ILE A N 1
ATOM 776 C CA . ILE A 1 95 ? -12.901 0.640 16.766 1.00 91.81 95 ILE A CA 1
ATOM 777 C C . ILE A 1 95 ? -11.614 1.362 16.328 1.00 91.81 95 ILE A C 1
ATOM 779 O O . ILE A 1 95 ? -10.908 0.881 15.435 1.00 91.81 95 ILE A O 1
ATOM 783 N N . MET A 1 96 ? -11.313 2.518 16.924 1.00 90.88 96 MET A N 1
ATOM 784 C CA . MET A 1 96 ? -10.088 3.271 16.650 1.00 90.88 96 MET A CA 1
ATOM 785 C C . MET A 1 96 ? -8.846 2.566 17.206 1.00 90.88 96 MET A C 1
ATOM 787 O O . MET A 1 96 ? -7.846 2.467 16.493 1.00 90.88 96 MET A O 1
ATOM 791 N N . GLU A 1 97 ? -8.915 2.036 18.427 1.00 93.31 97 GLU A N 1
ATOM 792 C CA . GLU A 1 97 ? -7.851 1.232 19.041 1.00 93.31 97 GLU A CA 1
ATOM 793 C C . GLU A 1 97 ? -7.556 -0.019 18.205 1.00 93.31 97 GLU A C 1
ATOM 795 O O . GLU A 1 97 ? -6.405 -0.239 17.821 1.00 93.31 97 GLU A O 1
ATOM 800 N N . ASP A 1 98 ? -8.594 -0.746 17.783 1.00 95.50 98 ASP A N 1
ATOM 801 C CA . ASP A 1 98 ? -8.479 -1.899 16.884 1.00 95.50 98 ASP A CA 1
ATOM 802 C C . ASP A 1 98 ? -7.797 -1.536 15.552 1.00 95.50 98 ASP A C 1
ATOM 804 O O . ASP A 1 98 ? -7.052 -2.335 14.976 1.00 95.50 98 ASP A O 1
ATOM 808 N N . LEU A 1 99 ? -8.081 -0.351 14.993 1.00 95.44 99 LEU A N 1
ATOM 809 C CA . LEU A 1 99 ? -7.445 0.112 13.754 1.00 95.44 99 LEU A CA 1
ATOM 810 C C . LEU A 1 99 ? -5.960 0.408 13.977 1.00 95.44 99 LEU A C 1
ATOM 812 O O . LEU A 1 99 ? -5.125 0.034 13.148 1.00 95.44 99 LEU A O 1
ATOM 816 N N . MET A 1 100 ? -5.636 1.086 15.078 1.00 95.12 100 MET A N 1
ATOM 817 C CA . MET A 1 100 ? -4.262 1.415 15.447 1.00 95.12 100 MET A CA 1
ATOM 818 C C . MET A 1 100 ? -3.437 0.148 15.681 1.00 95.12 100 MET A C 1
ATOM 820 O O . MET A 1 100 ? -2.351 0.026 15.110 1.00 95.12 100 MET A O 1
ATOM 824 N N . GLU A 1 101 ? -3.981 -0.827 16.412 1.00 96.81 101 GLU A N 1
ATOM 825 C CA . GLU A 1 101 ? -3.350 -2.132 16.616 1.00 96.81 101 GLU A CA 1
ATOM 826 C C . GLU A 1 101 ? -3.155 -2.860 15.279 1.00 96.81 101 GLU A C 1
ATOM 828 O O . GLU A 1 101 ? -2.077 -3.381 14.985 1.00 96.81 101 GLU A O 1
ATOM 833 N N . LYS A 1 102 ? -4.162 -2.835 14.394 1.00 97.25 102 LYS A N 1
ATOM 834 C CA . LYS A 1 102 ? -4.056 -3.460 13.069 1.00 97.25 102 LYS A CA 1
ATOM 835 C C . LYS A 1 102 ? -2.930 -2.861 12.226 1.00 97.25 102 LYS A C 1
ATOM 837 O O . LYS A 1 102 ? -2.255 -3.601 11.506 1.00 97.25 102 LYS A O 1
ATOM 842 N N . ILE A 1 103 ? -2.746 -1.543 12.275 1.00 96.12 103 ILE A N 1
ATOM 843 C CA . ILE A 1 103 ? -1.666 -0.837 11.572 1.00 96.12 103 ILE A CA 1
ATOM 844 C C . ILE A 1 103 ? -0.308 -1.198 12.169 1.00 96.12 103 ILE A C 1
ATOM 846 O O . ILE A 1 103 ? 0.632 -1.469 11.421 1.00 96.12 103 ILE A O 1
ATOM 850 N N . GLU A 1 104 ? -0.206 -1.244 13.495 1.00 96.38 104 GLU A N 1
ATOM 851 C CA . GLU A 1 104 ? 1.037 -1.596 14.172 1.00 96.38 104 GLU A CA 1
ATOM 852 C C . GLU A 1 104 ? 1.446 -3.050 13.895 1.00 96.38 104 GLU A C 1
ATOM 854 O O . GLU A 1 104 ? 2.602 -3.310 13.563 1.00 96.38 104 GLU A O 1
ATOM 859 N N . ASN A 1 105 ? 0.499 -3.989 13.937 1.00 97.06 105 ASN A N 1
ATOM 860 C CA . ASN A 1 105 ? 0.750 -5.395 13.619 1.00 97.06 105 ASN A CA 1
ATOM 861 C C . ASN A 1 105 ? 1.213 -5.559 12.166 1.00 97.06 105 ASN A C 1
ATOM 863 O O . ASN A 1 105 ? 2.247 -6.167 11.909 1.00 97.06 105 ASN A O 1
ATOM 867 N N . LYS A 1 106 ? 0.540 -4.903 11.210 1.00 95.94 106 LYS A N 1
ATOM 868 C CA . LYS A 1 106 ? 0.993 -4.884 9.808 1.00 95.94 106 LYS A CA 1
ATOM 869 C C . LYS A 1 106 ? 2.412 -4.345 9.642 1.00 95.94 106 LYS A C 1
ATOM 871 O O . LYS A 1 106 ? 3.148 -4.836 8.789 1.00 95.94 106 LYS A O 1
ATOM 876 N N . ARG A 1 107 ? 2.785 -3.330 10.421 1.00 96.44 107 ARG A N 1
ATOM 877 C CA . ARG A 1 107 ? 4.139 -2.775 10.421 1.00 96.44 107 ARG A CA 1
ATOM 878 C C . ARG A 1 107 ? 5.151 -3.785 10.964 1.00 96.44 107 ARG A C 1
ATOM 880 O O . ARG A 1 107 ? 6.141 -4.054 10.290 1.00 96.44 107 ARG A O 1
ATOM 887 N N . LYS A 1 108 ? 4.888 -4.356 12.147 1.00 96.44 108 LYS A N 1
ATOM 888 C CA . LYS A 1 108 ? 5.747 -5.358 12.809 1.00 96.44 108 LYS A CA 1
ATOM 889 C C . LYS A 1 108 ? 5.991 -6.569 11.907 1.00 96.44 108 LYS A C 1
ATOM 891 O O . LYS A 1 108 ? 7.133 -6.993 11.756 1.00 96.44 108 LYS A O 1
ATOM 896 N N . ASP A 1 109 ? 4.942 -7.031 11.235 1.00 95.88 109 ASP A N 1
ATOM 897 C CA . ASP A 1 109 ? 4.983 -8.189 10.338 1.00 95.88 109 ASP A CA 1
ATOM 898 C C . ASP A 1 109 ? 5.544 -7.869 8.944 1.00 95.88 109 ASP A C 1
ATOM 900 O O . ASP A 1 109 ? 5.632 -8.762 8.102 1.00 95.88 109 ASP A O 1
ATOM 904 N N . ARG A 1 110 ? 5.880 -6.600 8.657 1.00 94.31 110 ARG A N 1
ATOM 905 C CA . ARG A 1 110 ? 6.211 -6.110 7.304 1.00 94.31 110 ARG A CA 1
ATOM 906 C C . ARG A 1 110 ? 5.198 -6.589 6.263 1.00 94.31 110 ARG A C 1
ATOM 908 O O . ARG A 1 110 ? 5.554 -7.081 5.197 1.00 94.31 110 ARG A O 1
ATOM 915 N N . PHE A 1 111 ? 3.917 -6.470 6.599 1.00 93.75 111 PHE A N 1
ATOM 916 C CA . PHE A 1 111 ? 2.835 -7.077 5.841 1.00 93.75 111 PHE A CA 1
ATOM 917 C C . PHE A 1 111 ? 2.817 -6.604 4.382 1.00 93.75 111 PHE A C 1
ATOM 919 O O . PHE A 1 111 ? 2.611 -5.416 4.103 1.00 93.75 111 PHE A O 1
ATOM 926 N N . LEU A 1 112 ? 2.922 -7.571 3.470 1.00 94.81 112 LEU A N 1
ATOM 927 C CA . LEU A 1 112 ? 2.702 -7.433 2.036 1.00 94.81 112 LEU A CA 1
ATOM 928 C C . LEU A 1 112 ? 1.720 -8.518 1.584 1.00 94.81 112 LEU A C 1
ATOM 930 O O . LEU A 1 112 ? 1.706 -9.636 2.098 1.00 94.81 112 LEU A O 1
ATOM 934 N N . THR A 1 113 ? 0.866 -8.191 0.615 1.00 95.62 113 THR A N 1
ATOM 935 C CA . THR A 1 113 ? 0.037 -9.221 -0.025 1.00 95.62 113 THR A CA 1
ATOM 936 C C . THR A 1 113 ? 0.901 -10.072 -0.953 1.00 95.62 113 THR A C 1
ATOM 938 O O . THR A 1 113 ? 1.900 -9.583 -1.476 1.00 95.62 113 THR A O 1
ATOM 941 N N . VAL A 1 114 ? 0.480 -11.309 -1.232 1.00 96.38 114 VAL A N 1
ATOM 942 C CA . VAL A 1 114 ? 1.176 -12.197 -2.185 1.00 96.38 114 VAL A CA 1
ATOM 943 C C . VAL A 1 114 ? 1.374 -11.522 -3.546 1.00 96.38 114 VAL A C 1
ATOM 945 O O . VAL A 1 114 ? 2.428 -11.643 -4.159 1.00 96.38 114 VAL A O 1
ATOM 948 N N . GLU A 1 115 ? 0.381 -10.760 -4.009 1.00 95.56 115 GLU A N 1
ATOM 949 C CA . GLU A 1 115 ? 0.487 -10.013 -5.262 1.00 95.56 115 GLU A CA 1
ATOM 950 C C . GLU A 1 115 ? 1.605 -8.961 -5.218 1.00 95.56 115 GLU A C 1
ATOM 952 O O . GLU A 1 115 ? 2.390 -8.857 -6.159 1.00 95.56 115 GLU A O 1
ATOM 957 N N . ILE A 1 116 ? 1.693 -8.196 -4.127 1.00 97.31 116 ILE A N 1
ATOM 958 C CA . ILE A 1 116 ? 2.740 -7.186 -3.944 1.00 97.31 116 ILE A CA 1
ATOM 959 C C . ILE A 1 116 ? 4.112 -7.859 -3.850 1.00 97.31 116 ILE A C 1
ATOM 961 O O . ILE A 1 116 ? 5.046 -7.411 -4.508 1.00 97.31 116 ILE A O 1
ATOM 965 N N . GLU A 1 117 ? 4.221 -8.958 -3.104 1.00 97.69 117 GLU A N 1
ATOM 966 C CA . GLU A 1 117 ? 5.468 -9.710 -2.933 1.00 97.69 117 GLU A CA 1
ATOM 967 C C . GLU A 1 117 ? 6.015 -10.241 -4.268 1.00 97.69 117 GLU A C 1
ATOM 969 O O . GLU A 1 117 ? 7.211 -10.130 -4.557 1.00 97.69 117 GLU A O 1
ATOM 974 N N . ASN A 1 118 ? 5.126 -10.739 -5.131 1.00 97.81 118 ASN A N 1
ATOM 975 C CA . ASN A 1 118 ? 5.485 -11.184 -6.476 1.00 97.81 118 ASN A CA 1
ATOM 976 C C . ASN A 1 118 ? 6.019 -10.030 -7.338 1.00 97.81 118 ASN A C 1
ATOM 978 O O . ASN A 1 118 ? 6.993 -10.204 -8.072 1.00 97.81 118 ASN A O 1
ATOM 982 N N . ILE A 1 119 ? 5.410 -8.842 -7.247 1.00 97.75 119 ILE A N 1
ATOM 983 C CA . ILE A 1 119 ? 5.859 -7.656 -7.991 1.00 97.75 119 ILE A CA 1
ATOM 984 C C . ILE A 1 119 ? 7.207 -7.162 -7.463 1.00 97.75 119 ILE A C 1
ATOM 986 O O . ILE A 1 119 ? 8.086 -6.858 -8.266 1.00 97.75 119 ILE A O 1
ATOM 990 N N . VAL A 1 120 ? 7.395 -7.114 -6.139 1.00 98.12 120 VAL A N 1
ATOM 991 C CA . VAL A 1 120 ? 8.673 -6.723 -5.521 1.00 98.12 120 VAL A CA 1
ATOM 992 C C . VAL A 1 120 ? 9.785 -7.660 -5.978 1.00 98.12 120 VAL A C 1
ATOM 994 O O . VAL A 1 120 ? 10.807 -7.189 -6.467 1.00 98.12 120 VAL A O 1
ATOM 997 N N . THR A 1 121 ? 9.563 -8.973 -5.894 1.00 97.94 121 THR A N 1
ATOM 998 C CA . THR A 1 121 ? 10.544 -9.987 -6.314 1.00 97.94 121 THR A CA 1
ATOM 999 C C . THR A 1 121 ? 10.914 -9.840 -7.788 1.00 97.94 121 THR A C 1
ATOM 1001 O O . THR A 1 121 ? 12.093 -9.891 -8.135 1.00 97.94 121 THR A O 1
ATOM 1004 N N . LYS A 1 122 ? 9.922 -9.605 -8.659 1.00 98.00 122 LYS A N 1
ATOM 1005 C CA . LYS A 1 122 ? 10.158 -9.373 -10.088 1.00 98.00 122 LYS A CA 1
ATOM 1006 C C . LYS A 1 122 ? 11.001 -8.116 -10.329 1.00 98.00 122 LYS A C 1
ATOM 1008 O O . LYS A 1 122 ? 12.033 -8.195 -10.986 1.00 98.00 122 LYS A O 1
ATOM 1013 N N . LEU A 1 123 ? 10.571 -6.971 -9.799 1.00 97.81 123 LEU A N 1
ATOM 1014 C CA . LEU A 1 123 ? 11.237 -5.686 -10.037 1.00 97.81 123 LEU A CA 1
ATOM 1015 C C . LEU A 1 123 ? 12.640 -5.633 -9.413 1.00 97.81 123 LEU A C 1
ATOM 1017 O O . LEU A 1 123 ? 13.529 -4.983 -9.958 1.00 97.81 123 LEU A O 1
ATOM 1021 N N . GLU A 1 124 ? 12.851 -6.310 -8.282 1.00 97.69 124 GLU A N 1
ATOM 1022 C CA . GLU A 1 124 ? 14.171 -6.455 -7.664 1.00 97.69 124 GLU A CA 1
ATOM 1023 C C . GLU A 1 124 ? 15.097 -7.323 -8.525 1.00 97.69 124 GLU A C 1
ATOM 1025 O O . GLU A 1 124 ? 16.244 -6.942 -8.754 1.00 97.69 124 GLU A O 1
ATOM 1030 N N . GLY A 1 125 ? 14.596 -8.440 -9.065 1.00 97.00 125 GLY A N 1
ATOM 1031 C CA . GLY A 1 125 ? 15.351 -9.291 -9.991 1.00 97.00 125 GLY A CA 1
ATOM 1032 C C . GLY A 1 125 ? 15.750 -8.580 -11.291 1.00 97.00 125 GLY A C 1
ATOM 1033 O O . GLY A 1 125 ? 16.803 -8.869 -11.851 1.00 97.00 125 GLY A O 1
ATOM 1034 N N . GLU A 1 126 ? 14.944 -7.615 -11.738 1.00 97.19 126 GLU A N 1
ATOM 1035 C CA . GLU A 1 126 ? 15.221 -6.749 -12.895 1.00 97.19 126 GLU A CA 1
ATOM 1036 C C . GLU A 1 126 ? 16.117 -5.539 -12.548 1.00 97.19 126 GLU A C 1
ATOM 1038 O O . GLU A 1 126 ? 16.483 -4.767 -13.433 1.00 97.19 126 GLU A O 1
ATOM 1043 N N . GLY A 1 127 ? 16.482 -5.349 -11.274 1.00 96.25 127 GLY A N 1
ATOM 1044 C CA . GLY A 1 127 ? 17.302 -4.222 -10.815 1.00 96.25 127 GLY A CA 1
ATOM 1045 C C . GLY A 1 127 ? 16.586 -2.864 -10.830 1.00 96.25 127 GLY A C 1
ATOM 1046 O O . GLY A 1 127 ? 17.237 -1.826 -10.720 1.00 96.25 127 GLY A O 1
ATOM 1047 N N . LEU A 1 128 ? 15.256 -2.854 -10.961 1.00 96.44 128 LEU A N 1
ATOM 1048 C CA . LEU A 1 128 ? 14.434 -1.642 -11.068 1.00 96.44 128 LEU A CA 1
ATOM 1049 C C . LEU A 1 128 ? 14.101 -1.026 -9.707 1.00 96.44 128 LEU A C 1
ATOM 1051 O O . LEU A 1 128 ? 13.800 0.164 -9.616 1.00 96.44 128 LEU A O 1
ATOM 1055 N N . ILE A 1 129 ? 14.142 -1.832 -8.645 1.00 96.81 129 ILE A N 1
ATOM 1056 C CA . ILE A 1 129 ? 13.942 -1.380 -7.269 1.00 96.81 129 ILE A CA 1
ATOM 1057 C C . ILE A 1 129 ? 14.967 -2.014 -6.332 1.00 96.81 129 ILE A C 1
ATOM 1059 O O . ILE A 1 129 ? 15.553 -3.055 -6.617 1.00 96.81 129 ILE A O 1
ATOM 1063 N N . ASN A 1 130 ? 15.113 -1.412 -5.155 1.00 96.88 130 ASN A N 1
ATOM 1064 C CA . ASN A 1 130 ? 15.798 -2.016 -4.023 1.00 96.88 130 ASN A CA 1
ATOM 1065 C C . ASN A 1 130 ? 14.761 -2.391 -2.953 1.00 96.88 130 ASN A C 1
ATOM 1067 O O . ASN A 1 130 ? 14.089 -1.501 -2.422 1.00 96.88 130 ASN A O 1
ATOM 1071 N N . ARG A 1 131 ? 14.643 -3.681 -2.605 1.00 96.12 131 ARG A N 1
ATOM 1072 C CA . ARG A 1 131 ? 13.657 -4.159 -1.619 1.00 96.12 131 ARG A CA 1
ATOM 1073 C C . ARG A 1 131 ? 13.790 -3.471 -0.268 1.00 96.12 131 ARG A C 1
ATOM 1075 O O . ARG A 1 131 ? 12.784 -3.058 0.294 1.00 96.12 131 ARG A O 1
ATOM 1082 N N . LYS A 1 132 ? 15.013 -3.272 0.235 1.00 96.56 132 LYS A N 1
ATOM 1083 C CA . LYS A 1 132 ? 15.227 -2.591 1.526 1.00 96.56 132 LYS A CA 1
ATOM 1084 C C . LYS A 1 132 ? 14.709 -1.153 1.499 1.00 96.56 132 LYS A C 1
ATOM 1086 O O . LYS A 1 132 ? 14.104 -0.705 2.467 1.00 96.56 132 LYS A O 1
ATOM 1091 N N . SER A 1 133 ? 14.915 -0.438 0.392 1.00 96.38 133 SER A N 1
ATOM 1092 C CA . SER A 1 133 ? 14.382 0.917 0.210 1.00 96.38 133 SER A CA 1
ATOM 1093 C C . SER A 1 133 ? 12.850 0.923 0.168 1.00 96.38 133 SER A C 1
ATOM 1095 O O . SER A 1 133 ? 12.222 1.741 0.840 1.00 96.38 133 SER A O 1
ATOM 1097 N N . PHE A 1 134 ? 12.248 -0.025 -0.556 1.00 96.88 134 PHE A N 1
ATOM 1098 C CA . PHE A 1 134 ? 10.796 -0.201 -0.599 1.00 96.88 134 PHE A CA 1
ATOM 1099 C C . PHE A 1 134 ? 10.210 -0.513 0.789 1.00 96.88 134 PHE A C 1
ATOM 1101 O O . PHE A 1 134 ? 9.280 0.164 1.228 1.00 96.88 134 PHE A O 1
ATOM 1108 N N . GLU A 1 135 ? 10.782 -1.481 1.510 1.00 96.44 135 GLU A N 1
ATOM 1109 C CA . GLU A 1 135 ? 10.360 -1.858 2.864 1.00 96.44 135 GLU A CA 1
ATOM 1110 C C . GLU A 1 135 ? 10.494 -0.689 3.847 1.00 96.44 135 GLU A C 1
ATOM 1112 O O . GLU A 1 135 ? 9.575 -0.440 4.625 1.00 96.44 135 GLU A O 1
ATOM 1117 N N . SER A 1 136 ? 11.584 0.085 3.768 1.00 97.44 136 SER A N 1
ATOM 1118 C CA . SER A 1 136 ? 11.774 1.290 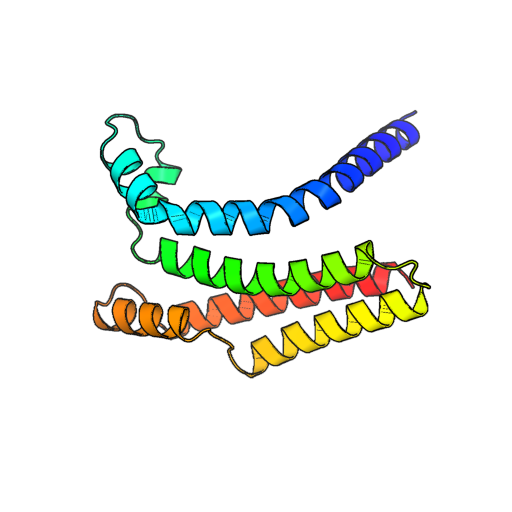4.587 1.00 97.44 136 SER A CA 1
ATOM 1119 C C . SER A 1 136 ? 10.663 2.314 4.355 1.00 97.44 136 SER A C 1
ATOM 1121 O O . SER A 1 136 ? 10.143 2.896 5.302 1.00 97.44 136 SER A O 1
ATOM 1123 N N . LYS A 1 137 ? 10.257 2.523 3.099 1.00 97.50 137 LYS A N 1
ATOM 1124 C CA . LYS A 1 137 ? 9.159 3.437 2.759 1.00 97.50 137 LYS A CA 1
ATOM 1125 C C . LYS A 1 137 ? 7.795 2.910 3.204 1.00 97.50 137 LYS A C 1
ATOM 1127 O O . LYS A 1 137 ? 6.940 3.700 3.599 1.00 97.50 137 LYS A O 1
ATOM 1132 N N . CYS A 1 138 ? 7.595 1.593 3.190 1.00 97.44 138 CYS A N 1
ATOM 1133 C CA . CYS A 1 138 ? 6.404 0.975 3.770 1.00 97.44 138 CYS A CA 1
ATOM 1134 C C . CYS A 1 138 ? 6.355 1.174 5.293 1.00 97.44 138 CYS A C 1
ATOM 1136 O O . CYS A 1 138 ? 5.297 1.509 5.824 1.00 97.44 138 CYS A O 1
ATOM 1138 N N . ASP A 1 139 ? 7.487 1.026 5.991 1.00 97.44 139 ASP A N 1
ATOM 1139 C CA . ASP A 1 139 ? 7.581 1.299 7.432 1.00 97.44 139 ASP A CA 1
ATOM 1140 C C . ASP A 1 139 ? 7.245 2.761 7.749 1.00 97.44 139 ASP A C 1
ATOM 1142 O O . ASP A 1 139 ? 6.377 3.028 8.582 1.00 97.44 139 ASP A O 1
ATOM 1146 N N . GLU A 1 140 ? 7.852 3.704 7.017 1.00 97.44 140 GLU A N 1
ATOM 1147 C CA . GLU A 1 140 ? 7.563 5.139 7.134 1.00 97.44 140 GLU A CA 1
ATOM 1148 C C . GLU A 1 140 ? 6.066 5.433 6.953 1.00 97.44 140 GLU A C 1
ATOM 1150 O O . GLU A 1 140 ? 5.488 6.199 7.728 1.00 97.44 140 GLU A O 1
ATOM 1155 N N . PHE A 1 141 ? 5.410 4.800 5.972 1.00 96.44 141 PHE A N 1
ATOM 1156 C CA . PHE A 1 141 ? 3.967 4.936 5.770 1.00 96.44 141 PHE A CA 1
ATOM 1157 C C . PHE A 1 141 ? 3.175 4.506 7.011 1.00 96.44 141 PHE A C 1
ATOM 1159 O O . PHE A 1 141 ? 2.292 5.242 7.459 1.00 96.44 141 PHE A O 1
ATOM 1166 N N . TYR A 1 142 ? 3.482 3.341 7.588 1.00 96.88 142 TYR A N 1
ATOM 1167 C CA . TYR A 1 142 ? 2.769 2.857 8.770 1.00 96.88 142 TYR A CA 1
ATOM 1168 C C . TYR A 1 142 ? 3.011 3.748 9.992 1.00 96.88 142 TYR A C 1
ATOM 1170 O O . TYR A 1 142 ? 2.060 4.038 10.716 1.00 96.88 142 TYR A O 1
ATOM 1178 N N . VAL A 1 143 ? 4.240 4.239 10.190 1.00 96.44 143 VAL A N 1
ATOM 1179 C CA . VAL A 1 143 ? 4.566 5.206 11.255 1.00 96.44 143 VAL A CA 1
ATOM 1180 C C . VAL A 1 143 ? 3.746 6.483 11.097 1.00 96.44 143 VAL A C 1
ATOM 1182 O O . VAL A 1 143 ? 3.121 6.941 12.052 1.00 96.44 143 VAL A O 1
ATOM 1185 N N . LEU A 1 144 ? 3.706 7.050 9.889 1.00 95.19 144 LEU A N 1
ATOM 1186 C CA . LEU A 1 144 ? 2.928 8.255 9.604 1.00 95.19 144 LEU A CA 1
ATOM 1187 C C . LEU A 1 144 ? 1.432 8.027 9.835 1.00 95.19 144 LEU A C 1
ATOM 1189 O O . LEU A 1 144 ? 0.779 8.863 10.460 1.00 95.19 144 LEU A O 1
ATOM 1193 N N . CYS A 1 145 ? 0.899 6.894 9.374 1.00 93.19 145 CYS A N 1
ATOM 1194 C CA . CYS A 1 145 ? -0.509 6.557 9.544 1.00 93.19 145 CYS A CA 1
ATOM 1195 C C . CYS A 1 145 ? -0.877 6.385 11.023 1.00 93.19 145 CYS A C 1
ATOM 1197 O O . CYS A 1 145 ? -1.888 6.925 11.470 1.00 93.19 145 CYS A O 1
ATOM 1199 N N . TYR A 1 146 ? -0.050 5.672 11.790 1.00 93.69 146 TYR A N 1
ATOM 1200 C CA . TYR A 1 146 ? -0.259 5.479 13.222 1.00 93.69 146 TYR A CA 1
ATOM 1201 C C . TYR A 1 146 ? -0.219 6.814 13.971 1.00 93.69 146 TYR A C 1
ATOM 1203 O O . TYR A 1 146 ? -1.149 7.138 14.704 1.00 93.69 146 TYR A O 1
ATOM 1211 N N . ASN A 1 147 ? 0.805 7.636 13.723 1.00 92.75 147 ASN A N 1
ATOM 1212 C CA . ASN A 1 147 ? 0.946 8.949 14.356 1.00 92.75 147 ASN A CA 1
ATOM 1213 C C . ASN A 1 147 ? -0.227 9.879 14.021 1.00 92.75 147 ASN A C 1
ATOM 1215 O O . ASN A 1 147 ? -0.658 10.666 14.864 1.00 92.75 147 ASN A O 1
ATOM 1219 N N . TYR A 1 148 ? -0.749 9.804 12.794 1.00 89.75 148 TYR A N 1
ATOM 1220 C CA . TYR A 1 148 ? -1.937 10.554 12.397 1.00 89.75 148 TYR A CA 1
ATOM 1221 C C . TYR A 1 148 ? -3.168 10.127 13.206 1.00 89.75 148 TYR A C 1
ATOM 1223 O O . TYR A 1 148 ? -3.845 10.982 13.778 1.00 89.75 148 TYR A O 1
ATOM 1231 N N . LEU A 1 149 ? -3.428 8.820 13.306 1.00 88.94 149 LEU A N 1
ATOM 1232 C CA . LEU A 1 149 ? -4.563 8.290 14.067 1.00 88.94 149 LEU A CA 1
ATOM 1233 C C . LEU A 1 149 ? -4.433 8.555 15.568 1.00 88.94 149 LEU A C 1
ATOM 1235 O O . LEU A 1 149 ? -5.413 8.926 16.204 1.00 88.94 149 LEU A O 1
ATOM 1239 N N . GLN A 1 150 ? -3.225 8.451 16.119 1.00 87.81 150 GLN A N 1
ATOM 1240 C CA . GLN A 1 150 ? -2.962 8.748 17.524 1.00 87.81 150 GLN A CA 1
ATOM 1241 C C . GLN A 1 150 ? -3.268 10.212 17.860 1.00 87.81 150 GLN A C 1
ATOM 1243 O O . GLN A 1 150 ? -3.909 10.491 18.869 1.00 87.81 150 GLN A O 1
ATOM 1248 N N . LYS A 1 151 ? -2.863 11.160 17.001 1.00 86.38 151 LYS A N 1
ATOM 1249 C CA . LYS A 1 151 ? -3.210 12.580 17.180 1.00 86.38 151 LYS A CA 1
ATOM 1250 C C . LYS A 1 151 ? -4.720 12.797 17.179 1.00 86.38 151 LYS A C 1
ATOM 1252 O O . LYS A 1 151 ? -5.216 13.556 18.006 1.00 86.38 151 LYS A O 1
ATOM 1257 N N . TRP A 1 152 ? -5.441 12.120 16.288 1.00 77.88 152 TRP A N 1
ATOM 1258 C CA . TRP A 1 152 ? -6.903 12.151 16.262 1.00 77.88 152 TRP A CA 1
ATOM 1259 C C . TRP A 1 152 ? -7.524 11.570 17.532 1.00 77.88 152 TRP A C 1
ATOM 1261 O O . TRP A 1 152 ? -8.454 12.164 18.066 1.00 77.88 152 TRP A O 1
ATOM 1271 N N . ASN A 1 153 ? -6.999 10.453 18.039 1.00 72.81 153 ASN A N 1
ATOM 1272 C CA . ASN A 1 153 ? -7.509 9.831 19.258 1.00 72.81 153 ASN A CA 1
ATOM 1273 C C . ASN A 1 153 ? -7.303 10.736 20.485 1.00 72.81 153 ASN A C 1
ATOM 1275 O O . ASN A 1 153 ? -8.227 10.957 21.259 1.00 72.81 153 ASN A O 1
ATOM 1279 N N . ASN A 1 154 ? -6.119 11.344 20.602 1.00 72.69 154 ASN A N 1
ATOM 1280 C CA . ASN A 1 154 ? -5.777 12.229 21.718 1.00 72.69 154 ASN A CA 1
ATOM 1281 C C . ASN A 1 154 ? -6.495 13.587 21.664 1.00 72.69 154 ASN A C 1
ATOM 1283 O O . ASN A 1 154 ? -6.611 14.244 22.688 1.00 72.69 154 ASN A O 1
ATOM 1287 N N . SER A 1 155 ? -6.960 14.026 20.489 1.00 58.81 155 SER A N 1
ATOM 1288 C CA . SER A 1 155 ? -7.713 15.286 20.343 1.00 58.81 155 SER A CA 1
ATOM 1289 C C . SER A 1 155 ? -9.181 15.170 20.783 1.00 58.81 155 SER A C 1
ATOM 1291 O O . SER A 1 155 ? -9.874 16.181 20.835 1.00 58.81 155 SER A O 1
ATOM 1293 N N . ASN A 1 156 ? -9.660 13.949 21.057 1.00 48.00 156 ASN A N 1
ATOM 1294 C CA . ASN A 1 156 ? -11.022 13.658 21.520 1.00 48.00 156 ASN A CA 1
ATOM 1295 C C . ASN A 1 156 ? -11.089 13.337 23.031 1.00 48.00 156 ASN A C 1
ATOM 1297 O O . ASN A 1 156 ? -12.135 12.885 23.500 1.00 48.00 156 ASN A O 1
ATOM 1301 N N . GLN A 1 157 ? -9.985 13.530 23.765 1.00 39.12 157 GLN A N 1
ATOM 1302 C CA . GLN A 1 157 ? -9.912 13.504 25.234 1.00 39.12 157 GLN A CA 1
ATOM 1303 C C . GLN A 1 157 ? -9.971 14.930 25.782 1.00 39.12 157 GLN A C 1
ATOM 1305 O O . GLN A 1 157 ? -10.614 15.111 26.839 1.00 39.12 157 GLN A O 1
#

Secondary structure (DSSP, 8-state):
-HHHHHHHHHHHHHHHHHHHHHHHHHHHHHHHHTHHHHHHHHHH-TT--HHHHHHHH-TTHHHHHHHHHHHHHHHHHHHHHHHHS---HHHHHHHHHHHHHHHHHHHHTT---HHHHHHHHHHHHTTS--HHHHHHHHHHHHHHHHHHHHHHHHTT-

Mean predicted aligned error: 7.5 Å

Organism: Schizaphis graminum (NCBI:txid13262)

Foldseek 3Di:
DVVVVVVVVVVVVVVVVLVVLLVVLVVLVVCLVCVVVQLVVQCPDPPRDPVSPVLSVQLCNSLVSQLVNVLSVLVNVLSCVVVVDPDDPVVNLVSLVVSLVVLVVCLVVLDDDPVSVVSLVVCVVVVSDDVVVVSVVSNVVSVVVNVVSVVVSVVVD

Radius of gyration: 19.04 Å; Cα contacts (8 Å, |Δi|>4): 76; chains: 1; bounding box: 42×50×53 Å

Sequence (157 aa):
EFCDFADVQYKDLLSHSKTRWLSLFPAIERIISIFNGLKSYFLSQNNCPNALKIFFENESALLWLKFLCSQLKTINSYIKKVESQKLSAIELMIIMEDLMEKIENKRKDRFLTVEIENIVTKLEGEGLINRKSFESKCDEFYVLCYNYLQKWNNSNQ

Solvent-accessible surface area (backbone atoms only — not comparable to full-atom values): 8874 Å² total; per-residue (Å²): 108,72,66,57,51,52,52,50,54,50,50,51,53,54,59,46,45,62,57,49,61,66,46,46,46,60,49,46,53,50,48,63,76,44,38,69,58,52,38,54,52,47,71,69,40,94,82,44,56,65,72,58,44,56,45,58,72,37,87,59,43,62,56,52,52,52,53,51,44,60,51,37,53,53,53,51,57,51,52,50,55,61,71,75,47,96,67,53,72,67,58,48,50,52,56,50,51,54,50,48,51,52,46,50,51,39,47,77,66,64,65,68,53,73,70,55,50,54,50,50,54,51,36,38,75,70,67,77,48,55,65,69,60,53,52,51,53,53,46,51,50,41,53,53,51,45,54,53,51,50,53,57,57,64,72,78,112